Protein AF-A0A6M3JQ99-F1 (afdb_monomer_lite)

Radius of gyration: 19.41 Å; chains: 1; bounding box: 43×37×53 Å

pLDDT: mean 88.08, std 14.52, range [29.22, 98.25]

Structure (mmCIF, N/CA/C/O backbone):
data_AF-A0A6M3JQ99-F1
#
_entry.id   AF-A0A6M3JQ99-F1
#
loop_
_atom_site.group_PDB
_atom_site.id
_atom_site.type_symbol
_atom_site.label_atom_id
_atom_site.label_alt_id
_atom_site.label_comp_id
_atom_site.label_asym_id
_atom_site.label_entity_id
_atom_site.label_seq_id
_atom_site.pdbx_PDB_ins_code
_atom_site.Cartn_x
_atom_site.Cartn_y
_atom_site.Cartn_z
_atom_site.occupancy
_atom_site.B_iso_or_equiv
_atom_site.auth_seq_id
_atom_site.auth_comp_id
_atom_site.auth_asym_id
_atom_site.auth_atom_id
_atom_site.pdbx_PDB_model_num
ATOM 1 N N . PRO A 1 1 ? 4.094 -11.588 9.245 1.00 69.12 1 PRO A N 1
ATOM 2 C CA . PRO A 1 1 ? 4.009 -10.545 10.300 1.00 69.12 1 PRO A CA 1
ATOM 3 C C . PRO A 1 1 ? 3.465 -11.156 11.592 1.00 69.12 1 PRO A C 1
ATOM 5 O O . PRO A 1 1 ? 2.654 -12.070 11.498 1.00 69.12 1 PRO A O 1
ATOM 8 N N . LYS A 1 2 ? 3.912 -10.687 12.764 1.00 79.44 2 LYS A N 1
ATOM 9 C CA . LYS A 1 2 ? 3.468 -11.231 14.064 1.00 79.44 2 LYS A CA 1
ATOM 10 C C . LYS A 1 2 ? 2.000 -10.916 14.378 1.00 79.44 2 LYS A C 1
ATOM 12 O O . LYS A 1 2 ? 1.358 -11.657 15.107 1.00 79.44 2 LYS A O 1
ATOM 17 N N . GLU A 1 3 ? 1.468 -9.844 13.794 1.00 87.75 3 GLU A N 1
ATOM 18 C CA . GLU A 1 3 ? 0.089 -9.397 13.987 1.00 87.75 3 GLU A CA 1
ATOM 19 C C . GLU A 1 3 ? -0.595 -9.092 12.652 1.00 87.75 3 GLU A C 1
ATOM 21 O O . GLU A 1 3 ? 0.056 -8.732 11.665 1.00 87.75 3 GLU A O 1
ATOM 26 N N . SER A 1 4 ? -1.922 -9.238 12.620 1.00 93.31 4 SER A N 1
ATOM 27 C CA . SER A 1 4 ? -2.731 -8.936 11.439 1.00 93.31 4 SER A CA 1
ATOM 28 C C . SER A 1 4 ? -2.988 -7.434 11.297 1.00 93.31 4 SER A C 1
ATOM 30 O O . SER A 1 4 ? -2.930 -6.675 12.264 1.00 93.31 4 SER A O 1
ATOM 32 N N . PHE A 1 5 ? -3.345 -7.003 10.083 1.00 94.94 5 PHE A N 1
ATOM 33 C CA . PHE A 1 5 ? -3.761 -5.622 9.820 1.00 94.94 5 PHE A CA 1
ATOM 34 C C . PHE A 1 5 ? -4.868 -5.153 10.777 1.00 94.94 5 PHE A C 1
ATOM 36 O O . PHE A 1 5 ? -4.769 -4.070 11.343 1.00 94.94 5 PHE A O 1
ATOM 43 N N . PHE A 1 6 ? -5.882 -5.990 11.007 1.00 95.56 6 PHE A N 1
ATOM 44 C CA . PHE A 1 6 ? -7.005 -5.663 11.886 1.00 95.56 6 PHE A CA 1
ATOM 45 C C . PHE A 1 6 ? -6.605 -5.594 13.362 1.00 95.56 6 PHE A C 1
ATOM 47 O O . PHE A 1 6 ? -7.088 -4.725 14.078 1.00 95.56 6 PHE A O 1
ATOM 54 N N . ALA A 1 7 ? -5.700 -6.469 13.816 1.00 94.19 7 ALA A N 1
ATOM 55 C CA . ALA A 1 7 ? -5.202 -6.449 15.193 1.00 94.19 7 ALA A CA 1
ATOM 56 C C . ALA A 1 7 ? -4.367 -5.195 15.500 1.00 94.19 7 ALA A C 1
ATOM 58 O O . ALA A 1 7 ? -4.369 -4.708 16.629 1.00 94.19 7 ALA A O 1
ATOM 59 N N . LEU A 1 8 ? -3.692 -4.648 14.486 1.00 93.19 8 LEU A N 1
ATOM 60 C CA . LEU A 1 8 ? -2.862 -3.456 14.628 1.00 93.19 8 LEU A CA 1
ATOM 61 C C . LEU A 1 8 ? -3.665 -2.147 14.652 1.00 93.19 8 LEU A C 1
ATOM 63 O O . LEU A 1 8 ? -3.166 -1.168 15.195 1.00 93.19 8 LEU A O 1
ATOM 67 N N . ILE A 1 9 ? -4.899 -2.105 14.136 1.00 93.62 9 ILE A N 1
ATOM 68 C CA . ILE A 1 9 ? -5.708 -0.870 14.106 1.00 93.62 9 ILE A CA 1
ATOM 69 C C . ILE A 1 9 ? -5.960 -0.301 15.518 1.00 93.62 9 ILE A C 1
ATOM 71 O O . ILE A 1 9 ? -5.632 0.864 15.730 1.00 93.62 9 ILE A O 1
ATOM 75 N N . PRO A 1 10 ? -6.424 -1.072 16.523 1.00 91.62 10 PRO A N 1
ATOM 76 C CA . PRO A 1 10 ? -6.584 -0.558 17.892 1.00 91.62 10 PRO A CA 1
ATOM 77 C C . PRO A 1 10 ? -5.267 -0.168 18.585 1.00 91.62 10 PRO A C 1
ATOM 79 O O . PRO A 1 10 ? -5.278 0.504 19.616 1.00 91.62 10 PRO A O 1
ATOM 82 N N . LYS A 1 11 ? -4.122 -0.631 18.067 1.00 89.62 11 LYS A N 1
ATOM 83 C CA . LYS A 1 11 ? -2.790 -0.392 18.646 1.00 89.62 11 LYS A CA 1
ATOM 84 C C . LYS A 1 11 ? -2.060 0.784 18.013 1.00 89.62 11 LYS A C 1
ATOM 86 O O . LYS A 1 11 ? -1.337 1.470 18.712 1.00 89.62 11 LYS A O 1
ATOM 91 N N . LYS A 1 12 ? -2.223 0.991 16.706 1.00 87.44 12 LYS A N 1
ATOM 92 C CA . LYS A 1 12 ? -1.493 1.983 15.899 1.00 87.44 12 LYS A CA 1
ATOM 93 C C . LYS A 1 12 ? -2.397 3.085 15.340 1.00 87.44 12 LYS A C 1
ATOM 95 O O . LYS A 1 12 ? -1.896 4.040 14.751 1.00 87.44 12 LYS A O 1
ATOM 100 N N . GLY A 1 13 ? -3.712 2.951 15.490 1.00 90.19 13 GLY A N 1
ATOM 101 C CA . GLY A 1 13 ? -4.704 3.763 14.795 1.00 90.19 13 GLY A CA 1
ATOM 102 C C . GLY A 1 13 ? -4.973 3.264 13.375 1.00 90.19 13 GLY 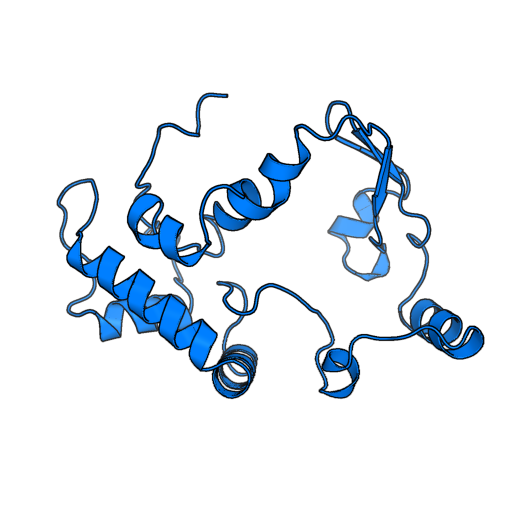A C 1
ATOM 103 O O . GLY A 1 13 ? -4.354 2.317 12.883 1.00 90.19 13 GLY A O 1
ATOM 104 N N . TYR A 1 14 ? -5.897 3.913 12.673 1.00 89.81 14 TYR A N 1
ATOM 105 C CA . TYR A 1 14 ? -6.208 3.580 11.283 1.00 89.81 14 TYR A CA 1
ATOM 106 C C . TYR A 1 14 ? -5.188 4.178 10.296 1.00 89.81 14 TYR A C 1
ATOM 108 O O . TYR A 1 14 ? -4.674 5.276 10.517 1.00 89.81 14 TYR A O 1
ATOM 116 N N . PRO A 1 15 ? -4.872 3.493 9.181 1.00 90.50 15 PRO A N 1
ATOM 117 C CA . PRO A 1 15 ? -3.971 4.041 8.171 1.00 90.50 15 PRO A CA 1
ATOM 118 C C . PRO A 1 15 ? -4.642 5.176 7.387 1.00 90.50 15 PRO A C 1
ATOM 120 O O . PRO A 1 15 ? -5.826 5.107 7.069 1.00 90.50 15 PRO A O 1
ATOM 123 N N . THR A 1 16 ? -3.875 6.185 6.985 1.00 88.75 16 THR A N 1
ATOM 124 C CA . THR A 1 16 ? -4.333 7.280 6.113 1.00 88.75 16 THR A CA 1
ATOM 125 C C . THR A 1 16 ? -3.429 7.412 4.889 1.00 88.75 16 THR A C 1
ATOM 127 O O . THR A 1 16 ? -2.431 6.699 4.747 1.00 88.75 16 THR A O 1
ATOM 130 N N . LYS A 1 17 ? -3.752 8.336 3.972 1.00 84.75 17 LYS A N 1
ATOM 131 C CA . LYS A 1 17 ? -2.879 8.642 2.823 1.00 84.75 17 LYS A CA 1
ATOM 132 C C . LYS A 1 17 ? -1.482 9.117 3.284 1.00 84.75 17 LYS A C 1
ATOM 134 O O . LYS A 1 17 ? -0.503 8.904 2.567 1.00 84.75 17 LYS A O 1
ATOM 139 N N . TRP A 1 18 ? -1.383 9.678 4.495 1.00 82.62 18 TRP A N 1
ATOM 140 C CA . TRP A 1 18 ? -0.146 10.192 5.095 1.00 82.62 18 TRP A CA 1
ATOM 141 C C . TRP A 1 18 ? 0.501 9.204 6.069 1.00 82.62 18 TRP A C 1
ATOM 143 O O . TRP A 1 18 ? 1.691 8.919 5.948 1.00 82.62 18 TRP A O 1
ATOM 153 N N . THR A 1 19 ? -0.288 8.623 6.971 1.00 83.62 19 THR A N 1
ATOM 154 C CA . THR A 1 19 ? 0.184 7.681 7.990 1.00 83.62 19 THR A CA 1
ATOM 155 C C . THR A 1 19 ? 0.006 6.255 7.488 1.00 83.62 19 THR A C 1
ATOM 157 O O . THR A 1 19 ? -1.088 5.694 7.521 1.00 83.62 19 THR A O 1
ATOM 160 N N . ARG A 1 20 ? 1.090 5.660 6.985 1.00 85.19 20 ARG A N 1
ATOM 161 C CA . ARG A 1 20 ? 1.069 4.366 6.282 1.00 85.19 20 ARG A CA 1
ATOM 162 C C . ARG A 1 20 ? 1.822 3.275 7.041 1.00 85.19 20 ARG A C 1
ATOM 164 O O . ARG A 1 20 ? 2.509 2.470 6.414 1.00 85.19 20 ARG A O 1
ATOM 171 N N . TRP A 1 21 ? 1.634 3.212 8.362 1.00 89.88 21 TRP A N 1
ATOM 172 C CA . TRP A 1 21 ? 2.272 2.212 9.232 1.00 89.88 21 TRP A CA 1
ATOM 173 C C . TRP A 1 21 ? 2.058 0.778 8.728 1.00 89.88 21 TRP A C 1
ATOM 175 O O . TRP A 1 21 ? 2.931 -0.071 8.877 1.00 89.88 21 TRP A O 1
ATOM 185 N N . CYS A 1 22 ? 0.932 0.496 8.061 1.00 92.44 22 CYS A N 1
ATOM 186 C CA . CYS A 1 22 ? 0.643 -0.824 7.506 1.00 92.44 22 CYS A CA 1
ATOM 187 C C . CYS A 1 22 ? 1.636 -1.229 6.405 1.00 92.44 22 CYS A C 1
ATOM 189 O O . CYS A 1 22 ? 1.979 -2.402 6.291 1.00 92.44 22 CYS A O 1
ATOM 191 N N . CYS A 1 23 ? 2.154 -0.281 5.618 1.00 91.12 23 CYS A N 1
ATOM 192 C CA . CYS A 1 23 ? 3.214 -0.556 4.652 1.00 91.12 23 CYS A CA 1
ATOM 193 C C . CYS A 1 23 ? 4.532 -0.882 5.355 1.00 91.12 23 CYS A C 1
ATOM 195 O O . CYS A 1 23 ? 5.252 -1.773 4.911 1.00 91.12 23 CYS A O 1
ATOM 197 N N . ASP A 1 24 ? 4.848 -0.185 6.440 1.00 89.69 24 ASP A N 1
ATOM 198 C CA . ASP A 1 24 ? 6.097 -0.396 7.165 1.00 89.69 24 ASP A CA 1
ATOM 199 C C . ASP A 1 24 ? 6.058 -1.735 7.912 1.00 89.69 24 ASP A C 1
ATOM 201 O O . ASP A 1 24 ? 6.843 -2.628 7.594 1.00 89.69 24 ASP A O 1
ATOM 205 N N . LYS A 1 25 ? 5.051 -1.938 8.767 1.00 90.88 25 LYS A N 1
ATOM 206 C CA . LYS A 1 25 ? 4.886 -3.125 9.620 1.00 90.88 25 LYS A CA 1
ATOM 207 C C . LYS A 1 25 ? 4.579 -4.408 8.852 1.00 90.88 25 LYS A C 1
ATOM 209 O O . LYS A 1 25 ? 5.070 -5.477 9.207 1.00 90.88 25 LYS A O 1
ATOM 214 N N . LEU A 1 26 ? 3.751 -4.337 7.805 1.00 92.19 26 LEU A N 1
ATOM 215 C CA . LEU A 1 26 ? 3.294 -5.544 7.101 1.00 92.19 26 LEU A CA 1
ATOM 216 C C . LEU A 1 26 ? 4.083 -5.843 5.827 1.00 92.19 26 LEU A C 1
ATOM 218 O O . LEU A 1 26 ? 4.016 -6.976 5.358 1.00 92.19 26 LEU A O 1
ATOM 222 N N . LYS A 1 27 ? 4.807 -4.866 5.257 1.00 89.12 27 LYS A N 1
ATOM 223 C CA . LYS A 1 27 ? 5.537 -5.060 3.989 1.00 89.12 27 LYS A CA 1
ATOM 224 C C . LYS A 1 27 ? 7.037 -4.837 4.114 1.00 89.12 27 LYS A C 1
ATOM 226 O O . LYS A 1 27 ? 7.792 -5.672 3.637 1.00 89.12 27 LYS A O 1
ATOM 231 N N . LYS A 1 28 ? 7.490 -3.730 4.710 1.00 88.88 28 LYS A N 1
ATOM 232 C CA . LYS A 1 28 ? 8.925 -3.394 4.721 1.00 88.88 28 LYS A CA 1
ATOM 233 C C . LYS A 1 28 ? 9.687 -4.136 5.808 1.00 88.88 28 LYS A C 1
ATOM 235 O O . LYS A 1 28 ? 10.671 -4.802 5.495 1.00 88.88 28 LYS A O 1
ATOM 240 N N . GLU A 1 29 ? 9.237 -4.034 7.054 1.00 89.31 29 GLU A N 1
ATOM 241 C CA . GLU A 1 29 ? 9.891 -4.645 8.213 1.00 89.31 29 GLU A CA 1
ATOM 242 C C . GLU A 1 29 ? 10.096 -6.155 8.063 1.00 89.31 29 GLU A C 1
ATOM 244 O O . GLU A 1 29 ? 11.234 -6.584 8.241 1.00 89.31 29 GLU A O 1
ATOM 249 N N . PRO A 1 30 ? 9.107 -6.955 7.606 1.00 88.50 30 PRO A N 1
ATOM 250 C CA . PRO A 1 30 ? 9.310 -8.392 7.413 1.00 88.50 30 PRO A CA 1
ATOM 251 C C . PRO A 1 30 ? 10.402 -8.740 6.392 1.00 88.50 30 PRO A C 1
ATOM 253 O O . PRO A 1 30 ? 10.857 -9.875 6.347 1.00 88.50 30 PRO A O 1
ATOM 256 N N . THR A 1 31 ? 10.819 -7.785 5.551 1.00 86.62 31 THR A N 1
ATOM 257 C CA . THR A 1 31 ? 11.876 -7.998 4.550 1.00 86.62 31 THR A CA 1
ATOM 258 C C . THR A 1 31 ? 13.263 -7.568 5.022 1.00 86.62 31 THR A C 1
ATOM 260 O O . THR A 1 31 ? 14.214 -7.705 4.251 1.00 86.62 31 THR A O 1
ATOM 263 N N . LYS A 1 32 ? 13.404 -7.006 6.234 1.00 85.69 32 LYS A N 1
ATOM 264 C CA . LYS A 1 32 ? 14.699 -6.530 6.757 1.00 85.69 32 LYS A CA 1
ATOM 265 C C . LYS A 1 32 ? 15.644 -7.687 7.098 1.00 85.69 32 LYS A C 1
ATOM 267 O O . LYS A 1 32 ? 16.842 -7.580 6.826 1.00 85.69 32 LYS A O 1
ATOM 272 N N . ASP A 1 33 ? 15.080 -8.781 7.601 1.00 85.44 33 ASP A N 1
ATOM 273 C CA . ASP A 1 33 ? 15.820 -9.958 8.077 1.00 85.44 33 ASP A CA 1
ATOM 274 C C . ASP A 1 33 ? 16.187 -10.934 6.947 1.00 85.44 33 ASP A C 1
ATOM 276 O O . ASP A 1 33 ? 16.931 -11.887 7.153 1.00 85.44 33 ASP A O 1
ATOM 280 N N . ILE A 1 34 ? 15.698 -10.691 5.726 1.00 87.94 34 ILE A N 1
ATOM 281 C CA . ILE A 1 34 ? 16.043 -11.504 4.558 1.00 87.94 34 ILE A CA 1
ATOM 282 C C . ILE A 1 34 ? 17.504 -11.200 4.163 1.00 87.94 34 ILE A C 1
ATOM 284 O O . ILE A 1 34 ? 17.824 -10.036 3.887 1.00 87.94 34 ILE A O 1
ATOM 288 N N . PRO A 1 35 ? 18.394 -12.212 4.078 1.00 89.94 35 PRO A N 1
ATOM 289 C CA . PRO A 1 35 ? 19.824 -12.003 3.823 1.00 89.94 35 PRO A CA 1
ATOM 290 C C . PRO A 1 35 ? 20.138 -11.612 2.370 1.00 89.94 35 PRO A C 1
ATOM 292 O O . PRO A 1 35 ? 21.262 -11.228 2.060 1.00 89.94 35 PRO A O 1
ATOM 295 N N . LEU A 1 36 ? 19.153 -11.675 1.468 1.00 90.69 36 LEU A N 1
ATOM 296 C CA . LEU A 1 36 ? 19.316 -11.317 0.062 1.00 90.69 36 LEU A CA 1
ATOM 297 C C . LEU A 1 36 ? 19.535 -9.807 -0.109 1.00 90.69 36 LEU A C 1
ATOM 299 O O . LEU A 1 36 ? 18.672 -8.979 0.206 1.00 90.69 36 LEU A O 1
ATOM 303 N N . VAL A 1 37 ? 20.698 -9.456 -0.657 1.00 92.50 37 VAL A N 1
ATOM 304 C CA . VAL A 1 37 ? 21.092 -8.067 -0.936 1.00 92.50 37 VAL A CA 1
ATOM 305 C C . VAL A 1 37 ? 20.706 -7.597 -2.339 1.00 92.50 37 VAL A C 1
ATOM 307 O O . VAL A 1 37 ? 20.641 -6.395 -2.570 1.00 92.50 37 VAL A O 1
ATOM 310 N N . HIS A 1 38 ? 20.365 -8.507 -3.254 1.00 94.88 38 HIS A N 1
ATOM 311 C CA . HIS A 1 38 ? 19.860 -8.174 -4.589 1.00 94.88 38 HIS A CA 1
ATOM 312 C C . HIS A 1 38 ? 18.333 -8.314 -4.634 1.00 94.88 38 HIS A C 1
ATOM 314 O O . HIS A 1 38 ? 17.781 -9.322 -4.194 1.00 94.88 38 HIS A O 1
ATOM 320 N N . ARG A 1 39 ? 17.638 -7.301 -5.165 1.00 93.31 39 ARG A N 1
ATOM 321 C CA . ARG A 1 39 ? 16.172 -7.257 -5.271 1.00 93.31 39 ARG A CA 1
ATOM 322 C C . ARG A 1 39 ? 15.738 -6.989 -6.707 1.00 93.31 39 ARG A C 1
ATOM 324 O O . ARG A 1 39 ? 16.063 -5.948 -7.271 1.00 93.31 39 ARG A O 1
ATOM 331 N N . MET A 1 40 ? 14.942 -7.896 -7.261 1.00 95.69 40 MET A N 1
ATOM 332 C CA . MET A 1 40 ? 14.286 -7.720 -8.557 1.00 95.69 40 MET A CA 1
ATOM 333 C C . MET A 1 40 ? 12.916 -7.072 -8.343 1.00 95.69 40 MET A C 1
ATOM 335 O O . MET A 1 40 ? 12.138 -7.534 -7.511 1.00 95.69 40 MET A O 1
ATOM 339 N N . MET A 1 41 ? 12.613 -5.993 -9.065 1.00 95.06 41 MET A N 1
ATOM 340 C CA . MET A 1 41 ? 11.326 -5.300 -8.975 1.00 95.06 41 MET A CA 1
ATOM 341 C C . MET A 1 41 ? 10.718 -5.057 -10.356 1.00 95.06 41 MET A C 1
ATOM 343 O O . MET A 1 41 ? 11.381 -4.539 -11.249 1.00 95.06 41 MET A O 1
ATOM 347 N N . GLY A 1 42 ? 9.421 -5.333 -10.501 1.00 95.50 42 GLY A N 1
ATOM 348 C CA . GLY A 1 42 ? 8.643 -5.055 -11.716 1.00 95.50 42 GLY A CA 1
ATOM 349 C C . GLY A 1 42 ? 8.223 -3.588 -11.871 1.00 95.50 42 GLY A C 1
ATOM 350 O O . GLY A 1 42 ? 7.080 -3.314 -12.211 1.00 95.50 42 GLY A O 1
ATOM 351 N N . ILE A 1 43 ? 9.102 -2.635 -11.546 1.00 95.94 43 ILE A N 1
ATOM 352 C CA . ILE A 1 43 ? 8.821 -1.200 -11.719 1.00 95.94 43 ILE A CA 1
ATOM 353 C C . ILE A 1 43 ? 9.110 -0.815 -13.169 1.00 95.94 43 ILE A C 1
ATOM 355 O O . ILE A 1 43 ? 10.227 -1.047 -13.633 1.00 95.94 43 ILE A O 1
ATOM 359 N N . ARG A 1 44 ? 8.153 -0.151 -13.827 1.00 97.00 44 ARG A N 1
ATOM 360 C CA . ARG A 1 44 ? 8.317 0.395 -15.187 1.00 97.00 44 ARG A CA 1
ATOM 361 C C . ARG A 1 44 ? 8.353 1.923 -15.164 1.00 97.00 44 ARG A C 1
ATOM 363 O O . ARG A 1 44 ? 7.720 2.554 -14.310 1.00 97.00 44 ARG A O 1
ATOM 370 N N . ALA A 1 45 ? 9.099 2.522 -16.088 1.00 97.50 45 ALA A N 1
ATOM 371 C CA . ALA A 1 45 ? 9.211 3.971 -16.233 1.00 97.50 45 ALA A CA 1
ATOM 372 C C . ALA A 1 45 ? 7.855 4.608 -16.587 1.00 97.50 45 ALA A C 1
ATOM 374 O O . ALA A 1 45 ? 7.477 5.614 -15.986 1.00 97.50 45 ALA A O 1
ATOM 375 N N . GLU A 1 46 ? 7.088 3.962 -17.471 1.00 97.19 46 GLU A N 1
ATOM 376 C CA . GLU A 1 46 ? 5.759 4.403 -17.926 1.00 97.19 46 GLU A CA 1
ATOM 377 C C . GLU A 1 46 ? 4.742 4.552 -16.782 1.00 97.19 46 GLU A C 1
ATOM 379 O O . GLU A 1 46 ? 3.847 5.389 -16.845 1.00 97.19 46 GLU A O 1
ATOM 384 N N . GLU A 1 47 ? 4.891 3.810 -15.677 1.00 95.19 47 GLU A N 1
ATOM 385 C CA . GLU A 1 47 ? 3.898 3.849 -14.602 1.00 95.19 47 GLU A CA 1
ATOM 386 C C . GLU A 1 47 ? 3.769 5.232 -13.921 1.00 95.19 47 GLU A C 1
ATOM 388 O O . GLU A 1 47 ? 2.788 5.461 -13.207 1.00 95.19 47 GLU A O 1
ATOM 393 N N . SER A 1 48 ? 4.805 6.089 -13.993 1.00 96.06 48 SER A N 1
ATOM 394 C CA . SER A 1 48 ? 4.792 7.499 -13.545 1.00 96.06 48 SER A CA 1
ATOM 395 C C . SER A 1 48 ? 6.155 8.182 -13.727 1.00 96.06 48 SER A C 1
ATOM 397 O O . SER A 1 48 ? 7.192 7.548 -13.524 1.00 96.06 48 SER A O 1
ATOM 399 N N . ALA A 1 49 ? 6.164 9.514 -13.869 1.00 97.19 49 ALA A N 1
ATOM 400 C CA . ALA A 1 49 ? 7.388 10.330 -13.884 1.00 97.19 49 ALA A CA 1
ATOM 401 C C . ALA A 1 49 ? 8.332 10.055 -12.692 1.00 97.19 49 ALA A C 1
ATOM 403 O O . ALA A 1 49 ? 9.542 9.917 -12.858 1.00 97.19 49 ALA A O 1
ATOM 404 N N . ARG A 1 50 ? 7.790 9.879 -11.477 1.00 95.88 50 ARG A N 1
ATOM 405 C CA . ARG A 1 50 ? 8.602 9.566 -10.285 1.00 95.88 50 ARG A CA 1
ATOM 406 C C . ARG A 1 50 ? 9.287 8.199 -10.369 1.00 95.88 50 ARG A C 1
ATOM 408 O O . ARG A 1 50 ? 10.332 8.010 -9.754 1.00 95.88 50 ARG A O 1
ATOM 415 N N . ARG A 1 51 ? 8.690 7.222 -11.055 1.00 95.06 51 ARG A N 1
ATOM 416 C CA . ARG A 1 51 ? 9.309 5.903 -11.258 1.00 95.06 51 ARG A CA 1
ATOM 417 C C . ARG A 1 51 ? 10.359 5.953 -12.358 1.00 95.06 51 ARG A C 1
ATOM 419 O O . ARG A 1 51 ? 11.434 5.402 -12.139 1.00 95.06 51 ARG A O 1
ATOM 426 N N . ALA A 1 52 ? 10.090 6.677 -13.444 1.00 96.19 52 ALA A N 1
ATOM 427 C CA . ALA A 1 52 ? 11.067 6.951 -14.496 1.00 96.19 52 ALA A CA 1
ATOM 428 C C . ALA A 1 52 ? 12.348 7.605 -13.940 1.00 96.19 52 ALA A C 1
ATOM 430 O O . ALA A 1 52 ? 13.455 7.169 -14.239 1.00 96.19 52 ALA A O 1
ATOM 431 N N . ALA A 1 53 ? 12.213 8.567 -13.022 1.00 96.06 53 ALA A N 1
ATOM 432 C CA . ALA A 1 53 ? 13.356 9.253 -12.413 1.00 96.06 53 ALA A CA 1
ATOM 433 C C . ALA A 1 53 ? 14.275 8.358 -11.551 1.00 96.06 53 ALA A C 1
ATOM 435 O O . ALA A 1 53 ? 15.394 8.754 -11.246 1.00 96.06 53 ALA A O 1
ATOM 436 N N . ARG A 1 54 ? 13.841 7.156 -11.137 1.00 92.62 54 ARG A N 1
ATOM 437 C CA . ARG A 1 54 ? 14.658 6.253 -10.298 1.00 92.62 54 ARG A CA 1
ATOM 438 C C . ARG A 1 54 ? 15.646 5.385 -11.083 1.00 92.62 54 ARG A C 1
ATOM 440 O O . ARG A 1 54 ? 16.361 4.610 -10.457 1.00 92.62 54 ARG A O 1
ATOM 447 N N . GLY A 1 55 ? 15.617 5.422 -12.416 1.00 94.81 55 GLY A N 1
ATOM 448 C CA . GLY A 1 55 ? 16.473 4.599 -13.277 1.00 94.81 55 GLY A CA 1
ATOM 449 C C . GLY A 1 55 ? 16.212 3.087 -13.199 1.00 94.81 55 GLY A C 1
ATOM 450 O O . GLY A 1 55 ? 15.446 2.598 -12.364 1.00 94.81 55 GLY A O 1
ATOM 451 N N . ARG A 1 56 ? 16.867 2.324 -14.083 1.00 97.06 56 ARG A N 1
ATOM 452 C CA . ARG A 1 56 ? 16.743 0.854 -14.184 1.00 97.06 56 ARG A CA 1
ATOM 453 C C . ARG A 1 56 ? 17.380 0.107 -13.006 1.00 97.06 56 ARG A C 1
ATOM 455 O O . ARG A 1 56 ? 16.903 -0.959 -12.618 1.00 97.06 56 ARG A O 1
ATOM 462 N N . MET A 1 57 ? 18.436 0.673 -12.435 1.00 97.06 57 MET A N 1
ATOM 463 C CA . MET A 1 57 ? 19.125 0.170 -11.248 1.00 97.06 57 MET A CA 1
ATOM 464 C C . MET A 1 57 ? 19.058 1.224 -10.148 1.00 97.06 57 MET A C 1
ATOM 466 O O . MET A 1 57 ? 19.086 2.415 -10.438 1.00 97.06 57 MET A O 1
ATOM 470 N N . ASP A 1 58 ? 18.928 0.784 -8.902 1.00 94.38 58 ASP A N 1
ATOM 471 C CA . ASP A 1 58 ? 18.788 1.658 -7.734 1.00 94.38 58 ASP A CA 1
ATOM 472 C C . ASP A 1 58 ? 19.494 1.018 -6.524 1.00 94.38 58 ASP A C 1
ATOM 474 O O . ASP A 1 58 ? 19.774 -0.186 -6.519 1.00 94.38 58 ASP A O 1
ATOM 478 N N . LYS A 1 59 ? 19.786 1.806 -5.489 1.00 93.12 59 LYS A N 1
ATOM 479 C CA . LYS A 1 59 ? 20.389 1.330 -4.239 1.00 93.12 59 LYS A CA 1
ATOM 480 C C . LYS A 1 59 ? 19.628 1.897 -3.049 1.00 93.12 59 LYS A C 1
ATOM 482 O O . LYS A 1 59 ? 19.485 3.106 -2.903 1.00 93.12 59 LYS A O 1
ATOM 487 N N . LEU A 1 60 ? 19.189 1.015 -2.155 1.00 88.12 60 LEU A N 1
ATOM 488 C CA . LEU A 1 60 ? 18.539 1.391 -0.901 1.00 88.12 60 LEU A CA 1
ATOM 489 C C . LEU A 1 60 ? 19.293 0.758 0.268 1.00 88.12 60 LEU A C 1
ATOM 491 O O . LEU A 1 60 ? 19.158 -0.437 0.522 1.00 88.12 60 LEU A O 1
ATOM 495 N N . GLY A 1 61 ? 20.095 1.551 0.981 1.00 89.06 61 GLY A N 1
ATOM 496 C CA . GLY A 1 61 ? 20.951 1.040 2.054 1.00 89.06 61 GLY A CA 1
ATOM 497 C C . GLY A 1 61 ? 21.877 -0.071 1.545 1.00 89.06 61 GLY A C 1
ATOM 498 O O . GLY A 1 61 ? 22.671 0.151 0.629 1.00 89.06 61 GLY A O 1
ATOM 499 N N . LYS A 1 62 ? 21.745 -1.277 2.116 1.00 89.50 62 LYS A N 1
ATOM 500 C CA . LYS A 1 62 ? 22.503 -2.473 1.704 1.00 89.50 62 LYS A CA 1
ATOM 501 C C . LYS A 1 62 ? 21.959 -3.177 0.455 1.00 89.50 62 LYS A C 1
ATOM 503 O O . LYS A 1 62 ? 22.619 -4.075 -0.054 1.00 89.50 62 LYS A O 1
ATOM 508 N N . TRP A 1 63 ? 20.763 -2.824 -0.021 1.00 93.50 63 TRP A N 1
ATOM 509 C CA . TRP A 1 63 ? 20.108 -3.539 -1.117 1.00 93.50 63 TRP A CA 1
ATOM 510 C C . TRP A 1 63 ? 20.406 -2.906 -2.476 1.00 93.50 63 TRP A C 1
ATOM 512 O O . TRP A 1 63 ? 20.140 -1.720 -2.683 1.00 93.50 63 TRP A O 1
ATOM 522 N N . ALA A 1 64 ? 20.880 -3.722 -3.414 1.00 95.94 64 ALA A N 1
ATOM 523 C CA . ALA A 1 64 ? 20.917 -3.412 -4.836 1.00 95.94 64 ALA A CA 1
ATOM 524 C C . ALA A 1 64 ? 19.578 -3.796 -5.478 1.00 95.94 64 ALA A C 1
ATOM 526 O O . ALA A 1 64 ? 19.065 -4.897 -5.273 1.00 95.94 64 ALA A O 1
ATOM 527 N N . ILE A 1 65 ? 18.995 -2.880 -6.241 1.00 96.31 65 ILE A N 1
ATOM 528 C CA . ILE A 1 65 ? 17.681 -3.024 -6.861 1.00 96.31 65 ILE A CA 1
ATOM 529 C C . ILE A 1 65 ? 17.843 -3.046 -8.377 1.00 96.31 65 ILE A C 1
ATOM 531 O O . ILE A 1 65 ? 18.448 -2.144 -8.954 1.00 96.31 65 ILE A O 1
ATOM 535 N N . TYR A 1 66 ? 17.195 -4.010 -9.023 1.00 97.81 66 TYR A N 1
ATOM 536 C CA . TYR A 1 66 ? 17.186 -4.179 -10.472 1.00 97.81 66 TYR A CA 1
ATOM 537 C C . TYR A 1 66 ? 15.749 -4.213 -10.982 1.00 97.81 66 TYR A C 1
ATOM 539 O O . TYR A 1 66 ? 14.874 -4.839 -10.379 1.00 97.81 66 TYR A O 1
ATOM 547 N N . LYS A 1 67 ? 15.504 -3.537 -12.105 1.00 97.56 67 LYS A N 1
ATOM 548 C CA . LYS A 1 67 ? 14.184 -3.432 -12.738 1.00 97.56 67 LYS A CA 1
ATOM 549 C C . LYS A 1 67 ? 14.289 -3.950 -14.179 1.00 97.56 67 LYS A C 1
ATOM 551 O O . LYS A 1 67 ? 14.570 -3.169 -15.087 1.00 97.56 67 LYS A O 1
ATOM 556 N N . PRO A 1 68 ? 14.157 -5.267 -14.419 1.00 97.62 68 PRO A N 1
ATOM 557 C CA . PRO A 1 68 ? 14.427 -5.859 -15.735 1.00 97.62 68 PRO A CA 1
ATOM 558 C C . PRO A 1 68 ? 13.550 -5.279 -16.845 1.00 97.62 68 PRO A C 1
ATOM 560 O O . PRO A 1 68 ? 14.067 -4.946 -17.908 1.00 97.62 68 PRO A O 1
ATOM 563 N N . ILE A 1 69 ? 12.272 -5.067 -16.530 1.00 97.50 69 ILE A N 1
ATOM 564 C CA . ILE A 1 69 ? 11.227 -4.541 -17.417 1.00 97.50 69 ILE A CA 1
ATOM 565 C C . ILE A 1 69 ? 11.088 -3.012 -17.341 1.00 97.50 69 ILE A C 1
ATOM 567 O O . ILE A 1 69 ? 10.027 -2.462 -17.606 1.00 97.50 69 ILE A O 1
ATOM 571 N N . PHE A 1 70 ? 12.134 -2.296 -16.915 1.00 98.12 70 PHE A N 1
ATOM 572 C CA . PHE A 1 70 ? 12.028 -0.861 -16.624 1.00 98.12 70 PHE A CA 1
ATOM 573 C C . PHE A 1 70 ? 11.561 -0.024 -17.817 1.00 98.12 70 PHE A C 1
ATOM 575 O O . PHE A 1 70 ? 10.746 0.879 -17.641 1.00 98.12 70 PHE A O 1
ATOM 582 N N . ASN A 1 71 ? 12.062 -0.341 -19.008 1.00 97.69 71 ASN A N 1
ATOM 583 C CA . ASN A 1 71 ? 11.726 0.375 -20.237 1.00 97.69 71 ASN A CA 1
ATOM 584 C C . ASN A 1 71 ? 10.508 -0.210 -20.954 1.00 97.69 71 ASN A C 1
ATOM 586 O O . ASN A 1 71 ? 10.131 0.329 -21.984 1.00 97.69 71 ASN A O 1
ATOM 590 N N . TRP A 1 72 ? 9.922 -1.290 -20.429 1.00 97.81 72 TRP A N 1
ATOM 591 C CA . TRP A 1 72 ? 8.780 -1.912 -21.077 1.00 97.81 72 TRP A CA 1
ATOM 592 C C . TRP A 1 72 ? 7.551 -1.026 -20.925 1.00 97.81 72 TRP A C 1
ATOM 594 O O . TRP A 1 72 ? 7.297 -0.499 -19.831 1.00 97.81 72 TRP A O 1
ATOM 604 N N . ILE A 1 73 ? 6.768 -0.910 -21.987 1.00 96.94 73 ILE A N 1
ATOM 605 C CA . ILE A 1 73 ? 5.451 -0.266 -21.989 1.00 96.94 73 ILE A CA 1
ATOM 606 C C . ILE A 1 73 ? 4.337 -1.294 -21.774 1.00 96.94 73 ILE A C 1
ATOM 608 O O . ILE A 1 73 ? 4.574 -2.499 -21.781 1.00 96.94 73 ILE A O 1
ATOM 612 N N . GLU A 1 74 ? 3.129 -0.832 -21.447 1.00 95.62 74 GLU A N 1
ATOM 613 C CA . GLU A 1 74 ? 2.056 -1.713 -20.968 1.00 95.62 74 GLU A CA 1
ATOM 614 C C . GLU A 1 74 ? 1.700 -2.811 -21.971 1.00 95.62 74 GLU A C 1
ATOM 616 O O . GLU A 1 74 ? 1.544 -3.962 -21.572 1.00 95.62 74 GLU A O 1
ATOM 621 N N . TRP A 1 75 ? 1.629 -2.487 -23.262 1.00 96.50 75 TRP A N 1
ATOM 622 C CA . TRP A 1 75 ? 1.291 -3.483 -24.274 1.00 96.50 75 TRP A CA 1
ATOM 623 C C . TRP A 1 75 ? 2.383 -4.549 -24.438 1.00 96.50 75 TRP A C 1
ATOM 625 O O . TRP A 1 75 ? 2.035 -5.701 -24.643 1.00 96.50 75 TRP A O 1
ATOM 635 N N . GLU A 1 76 ? 3.672 -4.216 -24.275 1.00 97.75 76 GLU A N 1
ATOM 636 C CA . GLU A 1 76 ? 4.769 -5.202 -24.353 1.00 97.75 76 GLU A CA 1
ATOM 637 C C . GLU A 1 76 ? 4.665 -6.235 -23.228 1.00 97.75 76 GLU A C 1
ATOM 639 O O . GLU A 1 76 ? 5.021 -7.398 -23.396 1.00 97.75 76 GLU A O 1
ATOM 644 N N . ILE A 1 77 ? 4.161 -5.818 -22.062 1.00 96.00 77 ILE A N 1
ATOM 645 C CA . ILE A 1 77 ? 3.911 -6.731 -20.944 1.00 96.00 77 ILE A CA 1
ATOM 646 C C . ILE A 1 77 ? 2.811 -7.724 -21.311 1.00 96.00 77 ILE A C 1
ATOM 648 O O . ILE A 1 77 ? 2.987 -8.919 -21.083 1.00 96.00 77 ILE A O 1
ATOM 652 N N . TRP A 1 78 ? 1.699 -7.242 -21.869 1.00 95.75 78 TRP A N 1
ATOM 653 C CA . TRP A 1 78 ? 0.582 -8.100 -22.264 1.00 95.75 78 TRP A CA 1
ATOM 654 C C . TRP A 1 78 ? 0.941 -9.009 -23.442 1.00 95.75 78 TRP A C 1
ATOM 656 O O . TRP A 1 78 ? 0.709 -10.207 -23.356 1.00 95.75 78 TRP A O 1
ATOM 666 N N . ASP A 1 79 ? 1.625 -8.489 -24.462 1.00 97.88 79 ASP A N 1
ATOM 667 C CA . ASP A 1 79 ? 2.132 -9.281 -25.590 1.00 97.88 79 ASP A CA 1
ATOM 668 C C . ASP A 1 79 ? 3.070 -10.406 -25.122 1.00 97.88 79 ASP A C 1
ATOM 670 O O . ASP A 1 79 ? 2.964 -11.556 -25.551 1.00 97.88 79 ASP A O 1
ATOM 674 N N . HIS A 1 80 ? 3.955 -10.119 -24.163 1.00 97.56 80 HIS A N 1
ATOM 675 C CA . HIS A 1 80 ? 4.828 -11.138 -23.588 1.00 97.56 80 HIS A CA 1
ATOM 676 C C . HIS A 1 80 ? 4.064 -12.196 -22.783 1.00 97.56 80 HIS A C 1
ATOM 678 O O . HIS A 1 80 ? 4.373 -13.382 -22.888 1.00 97.56 80 HIS A O 1
ATOM 684 N N . ILE A 1 81 ? 3.075 -11.781 -21.987 1.00 97.06 81 ILE A N 1
ATOM 685 C CA . ILE A 1 81 ? 2.204 -12.693 -21.234 1.00 97.06 81 ILE A CA 1
ATOM 686 C C . ILE A 1 81 ? 1.460 -13.627 -22.192 1.00 97.06 81 ILE A C 1
ATOM 688 O O . ILE A 1 81 ? 1.500 -14.842 -21.995 1.00 97.06 81 ILE A O 1
ATOM 692 N N . ASP A 1 82 ? 0.851 -13.075 -23.240 1.00 97.00 82 ASP A N 1
ATOM 693 C CA . ASP A 1 82 ? 0.019 -13.815 -24.188 1.00 97.00 82 ASP A CA 1
ATOM 694 C C . ASP A 1 82 ? 0.862 -14.759 -25.057 1.00 97.00 82 ASP A C 1
ATOM 696 O O . ASP A 1 82 ? 0.560 -15.948 -25.163 1.00 97.00 82 ASP A O 1
ATOM 700 N N . SER A 1 83 ? 1.981 -14.273 -25.609 1.00 98.25 83 SER A N 1
ATOM 701 C CA . SER A 1 83 ? 2.891 -15.073 -26.450 1.00 98.25 83 SER A CA 1
ATOM 702 C C . SER A 1 83 ? 3.530 -16.256 -25.717 1.00 98.25 83 SER A C 1
ATOM 704 O O . SER A 1 83 ? 3.914 -17.238 -26.352 1.00 98.25 83 SER A O 1
ATOM 706 N N . HIS A 1 84 ? 3.634 -16.179 -24.389 1.00 98.12 84 HIS A N 1
ATOM 707 C CA . HIS A 1 84 ? 4.193 -17.236 -23.545 1.00 98.12 84 HIS A CA 1
ATOM 708 C C . HIS A 1 84 ? 3.125 -17.988 -22.743 1.00 98.12 84 HIS A C 1
ATOM 710 O O . HIS A 1 84 ? 3.471 -18.855 -21.938 1.00 98.12 84 HIS A O 1
ATOM 716 N N . ASN A 1 85 ? 1.843 -17.678 -22.961 1.00 97.44 85 ASN A N 1
ATOM 717 C CA . ASN A 1 85 ? 0.710 -18.277 -22.262 1.00 97.44 85 ASN A CA 1
ATOM 718 C C . ASN A 1 85 ? 0.883 -18.249 -20.726 1.00 97.44 85 ASN A C 1
ATOM 720 O O . ASN A 1 85 ? 0.683 -19.253 -20.034 1.00 97.44 85 ASN A O 1
ATOM 724 N N . LEU A 1 86 ? 1.337 -17.108 -20.192 1.00 97.19 86 LEU A N 1
ATOM 725 C CA . LEU A 1 86 ? 1.591 -16.945 -18.763 1.00 97.19 86 LEU A CA 1
ATOM 726 C C . LEU A 1 86 ? 0.274 -16.755 -17.999 1.00 97.19 86 LEU A C 1
ATOM 728 O O . LEU A 1 86 ? -0.578 -15.975 -18.424 1.00 97.19 86 LEU A O 1
ATOM 732 N N . PRO A 1 87 ? 0.103 -17.400 -16.831 1.00 96.69 87 PRO A N 1
ATOM 733 C CA . PRO A 1 87 ? -1.101 -17.219 -16.037 1.00 96.69 87 PRO A CA 1
ATOM 734 C C . PRO A 1 87 ? -1.177 -15.792 -15.490 1.00 96.69 87 PRO A C 1
ATOM 736 O O . PRO A 1 87 ? -0.225 -15.272 -14.899 1.00 96.69 87 PRO A O 1
ATOM 739 N N . THR A 1 88 ? -2.350 -15.185 -15.625 1.00 95.56 88 THR A N 1
ATOM 740 C CA . THR A 1 88 ? -2.660 -13.861 -15.087 1.00 95.56 88 THR A CA 1
ATOM 741 C C . THR A 1 88 ? -3.575 -13.979 -13.872 1.00 95.56 88 THR A C 1
ATOM 743 O O . THR A 1 88 ? -4.211 -15.001 -13.609 1.00 95.56 88 THR A O 1
ATOM 746 N N . CYS A 1 89 ? -3.616 -12.927 -13.055 1.00 95.31 89 CYS A N 1
ATOM 747 C CA . CYS A 1 89 ? -4.586 -12.860 -11.969 1.00 95.31 89 CYS 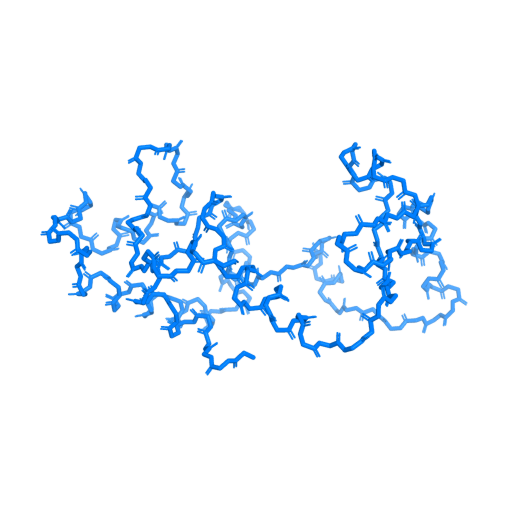A CA 1
ATOM 748 C C . CYS A 1 89 ? -5.974 -12.568 -12.551 1.00 95.31 89 CYS A C 1
ATOM 750 O O . CYS A 1 89 ? -6.140 -11.543 -13.205 1.00 95.31 89 CYS A O 1
ATOM 752 N N . SER A 1 90 ? -6.978 -13.382 -12.216 1.00 95.81 90 SER A N 1
ATOM 753 C CA . SER A 1 90 ? -8.359 -13.215 -12.704 1.00 95.81 90 SER A CA 1
ATOM 754 C C . SER A 1 90 ? -8.973 -11.842 -12.404 1.00 95.81 90 SER A C 1
ATOM 756 O O . SER A 1 90 ? -9.933 -11.423 -13.039 1.00 95.81 90 SER A O 1
ATOM 758 N N . LEU A 1 91 ? -8.428 -11.105 -11.430 1.00 95.31 91 LEU A N 1
ATOM 759 C CA . LEU A 1 91 ? -8.872 -9.742 -11.143 1.00 95.31 91 LEU A CA 1
ATOM 760 C C . LEU A 1 91 ? -8.623 -8.788 -12.323 1.00 95.31 91 LEU A C 1
ATOM 762 O O . LEU A 1 91 ? -9.352 -7.809 -12.461 1.00 95.31 91 LEU A O 1
ATOM 766 N N . TYR A 1 92 ? -7.635 -9.049 -13.181 1.00 93.94 92 TYR A N 1
ATOM 767 C CA . TYR A 1 92 ? -7.445 -8.251 -14.393 1.00 93.94 92 TYR A CA 1
ATOM 768 C C . TYR A 1 92 ? -8.638 -8.405 -15.348 1.00 93.94 92 TYR A C 1
ATOM 770 O O . TYR A 1 92 ? -9.156 -7.394 -15.823 1.00 93.94 92 TYR A O 1
ATOM 778 N N . ASP A 1 93 ? -9.162 -9.624 -15.497 1.00 93.25 93 ASP A N 1
ATOM 779 C CA . ASP A 1 93 ? -10.356 -9.921 -16.306 1.00 93.25 93 ASP A CA 1
ATOM 780 C C . ASP A 1 93 ? -11.630 -9.308 -15.700 1.00 93.25 93 ASP A C 1
ATOM 782 O O . ASP A 1 93 ? -12.549 -8.899 -16.406 1.00 93.25 93 ASP A O 1
ATOM 786 N N . GLU A 1 94 ? -11.668 -9.156 -14.372 1.00 92.19 94 GLU A N 1
ATOM 787 C CA . GLU A 1 94 ? -12.734 -8.449 -13.645 1.00 92.19 94 GLU A CA 1
ATOM 788 C C . GLU A 1 94 ? -12.639 -6.905 -13.769 1.00 92.19 94 GLU A C 1
ATOM 790 O O . GLU A 1 94 ? -13.421 -6.164 -13.157 1.00 92.19 94 GLU A O 1
ATOM 795 N N . GLY A 1 95 ? -11.681 -6.386 -14.547 1.00 90.50 95 GLY A N 1
ATOM 796 C CA . GLY A 1 95 ? -11.505 -4.959 -14.823 1.00 90.50 95 GLY A CA 1
ATOM 797 C C . GLY A 1 95 ? -10.656 -4.205 -13.794 1.00 90.50 95 GLY A C 1
ATOM 798 O O . GLY A 1 95 ? -10.730 -2.971 -13.713 1.00 90.50 95 GLY A O 1
ATOM 799 N N . PHE A 1 96 ? -9.856 -4.905 -12.982 1.00 91.75 96 PHE A N 1
ATOM 800 C CA . PHE A 1 96 ? -8.893 -4.268 -12.084 1.00 91.75 96 PHE A CA 1
ATOM 801 C C . PHE A 1 96 ? -7.566 -4.015 -12.804 1.00 91.75 96 PHE A C 1
ATOM 803 O O . PHE A 1 96 ? -6.759 -4.916 -12.967 1.00 91.75 96 PHE A O 1
ATOM 810 N N . SER A 1 97 ? -7.269 -2.758 -13.137 1.00 88.81 97 SER A N 1
ATOM 811 C CA . SER A 1 97 ? -6.000 -2.391 -13.793 1.00 88.81 97 SER A CA 1
ATOM 812 C C . SER A 1 97 ? -4.802 -2.244 -12.843 1.00 88.81 97 SER A C 1
ATOM 814 O O . SER A 1 97 ? -3.650 -2.221 -13.270 1.00 88.81 97 SER A O 1
ATOM 816 N N . ARG A 1 98 ? -5.034 -2.134 -11.528 1.00 89.06 98 ARG A N 1
ATOM 817 C CA . ARG A 1 98 ? -3.968 -2.102 -10.513 1.00 89.06 98 ARG A CA 1
ATOM 818 C C . ARG A 1 98 ? -4.413 -2.811 -9.245 1.00 89.06 98 ARG A C 1
ATOM 820 O O . ARG A 1 98 ? -5.370 -2.390 -8.598 1.00 89.06 98 ARG A O 1
ATOM 827 N N . LEU A 1 99 ? -3.643 -3.819 -8.849 1.00 92.81 99 LEU A N 1
ATOM 828 C CA . LEU A 1 99 ? -3.884 -4.592 -7.637 1.00 92.81 99 LEU A CA 1
ATOM 829 C C . LEU A 1 99 ? -3.161 -3.976 -6.434 1.00 92.81 99 LEU A C 1
ATOM 831 O O . LEU A 1 99 ? -2.040 -3.472 -6.526 1.00 92.81 99 LEU A O 1
ATOM 835 N N . GLY A 1 100 ? -3.831 -3.994 -5.287 1.00 92.12 100 GLY A N 1
ATOM 836 C CA . GLY A 1 100 ? -3.345 -3.411 -4.044 1.00 92.12 100 GLY A CA 1
ATOM 837 C C . GLY A 1 100 ? -4.028 -4.037 -2.834 1.00 92.12 100 GLY A C 1
ATOM 838 O O . GLY A 1 100 ? -4.625 -5.105 -2.924 1.00 92.12 100 GLY A O 1
ATOM 839 N N . CYS A 1 101 ? -3.938 -3.376 -1.681 1.00 93.75 101 CYS A N 1
ATOM 840 C CA . CYS A 1 101 ? -4.668 -3.827 -0.498 1.00 93.75 101 CYS A CA 1
ATOM 841 C C . CYS A 1 101 ? -6.181 -3.676 -0.729 1.00 93.75 101 CYS A C 1
ATOM 843 O O . CYS A 1 101 ? -6.609 -2.651 -1.260 1.00 93.75 101 CYS A O 1
ATOM 845 N N . VAL A 1 102 ? -6.974 -4.652 -0.274 1.00 94.88 102 VAL A N 1
ATOM 846 C CA . VAL A 1 102 ? -8.447 -4.603 -0.349 1.00 94.88 102 VAL A CA 1
ATOM 847 C C . VAL A 1 102 ? -8.983 -3.369 0.374 1.00 94.88 102 VAL A C 1
ATOM 849 O O . VAL A 1 102 ? -9.715 -2.583 -0.219 1.00 94.88 102 VAL A O 1
ATOM 852 N N . VAL A 1 103 ? -8.547 -3.171 1.622 1.00 94.94 103 VAL A N 1
ATOM 853 C CA . VAL A 1 103 ? -8.824 -1.972 2.417 1.00 94.94 103 VAL A CA 1
ATOM 854 C C . VAL A 1 103 ? -7.599 -1.067 2.370 1.00 94.94 103 VAL A C 1
ATOM 856 O O . VAL A 1 103 ? -6.503 -1.455 2.784 1.00 94.94 103 VAL A O 1
ATOM 859 N N . CYS A 1 104 ? -7.765 0.136 1.827 1.00 93.38 104 CYS A N 1
ATOM 860 C CA . CYS A 1 104 ? -6.676 1.079 1.623 1.00 93.38 104 CYS A CA 1
ATOM 861 C C . CYS A 1 104 ? -7.221 2.510 1.610 1.00 93.38 104 CYS A C 1
ATOM 863 O O . CYS A 1 104 ? -8.196 2.756 0.904 1.00 93.38 104 CYS A O 1
ATOM 865 N N . PRO A 1 105 ? -6.561 3.481 2.265 1.00 91.50 105 PRO A N 1
ATOM 866 C CA . PRO A 1 105 ? -6.995 4.881 2.233 1.00 91.50 105 PRO A CA 1
ATOM 867 C C . PRO A 1 105 ? -6.871 5.533 0.842 1.00 91.50 105 PRO A C 1
ATOM 869 O O . PRO A 1 105 ? -7.261 6.680 0.665 1.00 91.50 105 PRO A O 1
ATOM 872 N N . PHE A 1 106 ? -6.295 4.838 -0.145 1.00 90.00 106 PHE A N 1
ATOM 873 C CA . PHE A 1 106 ? -6.232 5.267 -1.549 1.00 90.00 106 PHE A CA 1
ATOM 874 C C . PHE A 1 106 ? -7.346 4.663 -2.423 1.00 90.00 106 PHE A C 1
ATOM 876 O O . PHE A 1 106 ? -7.362 4.906 -3.628 1.00 90.00 106 PHE A O 1
ATOM 883 N N . VAL A 1 107 ? -8.228 3.840 -1.851 1.00 91.06 107 VAL A N 1
ATOM 884 C CA . VAL A 1 107 ? -9.390 3.269 -2.540 1.00 91.06 107 VAL A CA 1
ATOM 885 C C . VAL A 1 107 ? -10.614 4.075 -2.119 1.00 91.06 107 VAL A C 1
ATOM 887 O O . VAL A 1 107 ? -11.121 3.896 -1.016 1.00 91.06 107 VAL A O 1
ATOM 890 N N . ASP A 1 108 ? -11.071 4.962 -2.999 1.00 88.62 108 ASP A N 1
ATOM 891 C CA . ASP A 1 108 ? -12.187 5.879 -2.766 1.00 88.62 108 ASP A CA 1
ATOM 892 C C . ASP A 1 108 ? -13.236 5.817 -3.898 1.00 88.62 108 ASP A C 1
ATOM 894 O O . ASP A 1 108 ? -13.086 5.108 -4.907 1.00 88.62 108 ASP A O 1
ATOM 898 N N . GLY A 1 109 ? -14.363 6.502 -3.680 1.00 89.06 109 GLY A N 1
ATOM 899 C CA . GLY A 1 109 ? -15.452 6.657 -4.647 1.00 89.06 109 GLY A CA 1
ATOM 900 C C . GLY A 1 109 ? -15.932 5.337 -5.261 1.00 89.06 109 GLY A C 1
ATOM 901 O O . GLY A 1 109 ? -16.228 4.363 -4.569 1.00 89.06 109 GLY A O 1
ATOM 902 N N . ARG A 1 110 ? -15.980 5.278 -6.599 1.00 90.25 110 ARG A N 1
ATOM 903 C CA . ARG A 1 110 ? -16.446 4.088 -7.338 1.00 90.25 110 ARG A CA 1
ATOM 904 C C . ARG A 1 110 ? -15.609 2.835 -7.061 1.00 90.25 110 ARG A C 1
ATOM 906 O O . ARG A 1 110 ? -16.149 1.731 -7.097 1.00 90.25 110 ARG A O 1
ATOM 913 N N . LYS A 1 111 ? -14.307 2.979 -6.781 1.00 90.56 111 LYS A N 1
ATOM 914 C CA . LYS A 1 111 ? -13.438 1.831 -6.472 1.00 90.56 111 LYS A CA 1
ATOM 915 C C . LYS A 1 111 ? -13.789 1.240 -5.113 1.00 90.56 111 LYS A C 1
ATOM 917 O O . LYS A 1 111 ? -13.877 0.024 -4.999 1.00 90.56 111 LYS A O 1
ATOM 922 N N . LEU A 1 112 ? -14.062 2.089 -4.123 1.00 92.81 112 LEU A N 1
ATOM 923 C CA . LEU A 1 112 ? -14.511 1.644 -2.805 1.00 92.81 112 LEU A CA 1
ATOM 924 C C . LEU A 1 112 ? -15.798 0.819 -2.897 1.00 92.81 112 LEU A C 1
ATOM 926 O O . LEU A 1 112 ? -15.861 -0.256 -2.307 1.00 92.81 112 LEU A O 1
ATOM 930 N N . MET A 1 113 ? -16.780 1.266 -3.684 1.00 93.19 113 MET A N 1
ATOM 931 C CA . MET A 1 113 ? -18.033 0.522 -3.874 1.00 93.19 113 MET A CA 1
ATOM 932 C C . MET A 1 113 ? -17.791 -0.865 -4.480 1.00 93.19 113 MET A C 1
ATOM 934 O O . MET A 1 113 ? -18.282 -1.860 -3.948 1.00 93.19 113 MET A O 1
ATOM 938 N N . LYS A 1 114 ? -16.963 -0.953 -5.533 1.00 92.69 114 LYS A N 1
ATOM 939 C CA . LYS A 1 114 ? -16.561 -2.240 -6.130 1.00 92.69 114 LYS A CA 1
ATOM 940 C C . LYS A 1 114 ? -15.857 -3.146 -5.117 1.00 92.69 114 LYS A C 1
ATOM 942 O O . LYS A 1 114 ? -16.172 -4.328 -5.025 1.00 92.69 114 LYS A O 1
ATOM 947 N N . HIS A 1 115 ? -14.934 -2.596 -4.330 1.00 95.25 115 HIS A N 1
ATOM 948 C CA . HIS A 1 115 ? -14.197 -3.354 -3.323 1.00 95.25 115 HIS A CA 1
ATOM 949 C C . HIS A 1 115 ? -15.105 -3.865 -2.192 1.00 95.25 115 HIS A C 1
ATOM 951 O O . HIS A 1 115 ? -14.999 -5.033 -1.818 1.00 95.25 115 HIS A O 1
ATOM 957 N N . LYS A 1 116 ? -16.011 -3.029 -1.663 1.00 95.44 116 LYS A N 1
ATOM 958 C CA . LYS A 1 116 ? -16.973 -3.426 -0.620 1.00 95.44 116 LYS A CA 1
ATOM 959 C C . LYS A 1 116 ? -17.903 -4.537 -1.103 1.00 95.44 116 LYS A C 1
ATOM 961 O O . LYS A 1 116 ? -18.118 -5.497 -0.370 1.00 95.44 116 LYS A O 1
ATOM 966 N N . ALA A 1 117 ? -18.391 -4.436 -2.340 1.00 95.44 117 ALA A N 1
ATOM 967 C CA . ALA A 1 117 ? -19.223 -5.469 -2.950 1.00 95.44 117 ALA A CA 1
ATOM 968 C C . ALA A 1 117 ? -18.456 -6.788 -3.158 1.00 95.44 117 ALA A C 1
ATOM 970 O O . ALA A 1 117 ? -18.990 -7.860 -2.885 1.00 95.44 117 ALA A O 1
ATOM 971 N N . ARG A 1 118 ? -17.190 -6.723 -3.599 1.00 95.56 118 ARG A N 1
ATOM 972 C CA . ARG A 1 118 ? -16.366 -7.913 -3.868 1.00 95.56 118 ARG A CA 1
ATOM 973 C C . ARG A 1 118 ? -15.875 -8.608 -2.596 1.00 95.56 118 ARG A C 1
ATOM 975 O O . ARG A 1 118 ? -15.824 -9.836 -2.558 1.00 95.56 118 ARG A O 1
ATOM 982 N N . TRP A 1 119 ? -15.519 -7.848 -1.557 1.00 97.38 119 TRP A N 1
ATOM 983 C CA . TRP A 1 119 ? -14.903 -8.366 -0.327 1.00 97.38 119 TRP A CA 1
ATOM 984 C C . TRP A 1 119 ? -15.628 -7.939 0.964 1.00 97.38 119 TRP A C 1
ATOM 986 O O . TRP A 1 119 ? -14.987 -7.428 1.891 1.00 97.38 119 TRP A O 1
ATOM 996 N N . PRO A 1 120 ? -16.941 -8.198 1.103 1.00 97.88 120 PRO A N 1
ATOM 997 C CA . PRO A 1 120 ? -17.741 -7.677 2.215 1.00 97.88 120 PRO A CA 1
ATOM 998 C C . PRO A 1 120 ? -17.238 -8.145 3.585 1.00 97.88 120 PRO A C 1
ATOM 1000 O O . PRO A 1 120 ? -17.184 -7.367 4.532 1.00 97.88 120 PRO A O 1
ATOM 1003 N N . LYS A 1 121 ? -16.769 -9.396 3.696 1.00 98.12 121 LYS A N 1
ATOM 1004 C CA . LYS A 1 121 ? -16.228 -9.944 4.955 1.00 98.12 121 LYS A CA 1
ATOM 1005 C C . LYS A 1 121 ? -14.939 -9.248 5.408 1.00 98.12 121 LYS A C 1
ATOM 1007 O O . LYS A 1 121 ? -14.719 -9.094 6.606 1.00 98.12 121 LYS A O 1
ATOM 1012 N N . ILE A 1 122 ? -14.094 -8.822 4.465 1.00 97.75 122 ILE A N 1
ATOM 1013 C CA . ILE A 1 122 ? -12.845 -8.108 4.774 1.00 97.75 122 ILE A CA 1
ATOM 1014 C C . ILE A 1 122 ? -13.176 -6.708 5.298 1.00 97.75 122 ILE A C 1
ATOM 1016 O O . ILE A 1 122 ? -12.599 -6.281 6.296 1.00 97.75 122 ILE A O 1
ATOM 1020 N N . TYR A 1 123 ? -14.144 -6.031 4.675 1.00 97.81 123 TYR A N 1
ATOM 1021 C CA . TYR A 1 123 ? -14.640 -4.741 5.155 1.00 97.81 123 TYR A CA 1
ATOM 1022 C C . TYR A 1 123 ? -15.329 -4.858 6.515 1.00 97.81 123 TYR A C 1
ATOM 1024 O O . TYR A 1 123 ? -15.007 -4.085 7.405 1.00 97.81 123 TYR A O 1
ATOM 1032 N N . ALA A 1 124 ? -16.151 -5.884 6.745 1.00 98.06 124 ALA A N 1
ATOM 1033 C CA . ALA A 1 124 ? -16.738 -6.129 8.063 1.00 98.06 124 ALA A CA 1
ATOM 1034 C C . ALA A 1 124 ? -15.664 -6.355 9.148 1.00 98.06 124 ALA A C 1
ATOM 1036 O O . ALA A 1 124 ? -15.799 -5.893 10.279 1.00 98.06 124 ALA A O 1
ATOM 1037 N N . GLY A 1 125 ? -14.568 -7.047 8.817 1.00 97.88 125 GLY A N 1
ATOM 1038 C CA . GLY A 1 125 ? -13.418 -7.199 9.715 1.00 97.88 125 GLY A CA 1
ATOM 1039 C C . GLY A 1 125 ? -12.711 -5.873 10.008 1.00 97.88 125 GLY A C 1
ATOM 1040 O O . GLY A 1 125 ? -12.349 -5.607 11.155 1.00 97.88 125 GLY A O 1
ATOM 1041 N N . PHE A 1 126 ? -12.556 -5.026 8.989 1.00 97.69 126 PHE A N 1
ATOM 1042 C CA . PHE A 1 126 ? -12.008 -3.680 9.138 1.00 97.69 126 PHE A CA 1
ATOM 1043 C C . PHE A 1 126 ? -12.887 -2.796 10.025 1.00 97.69 126 PHE A C 1
ATOM 1045 O O . PHE A 1 126 ? -12.381 -2.198 10.968 1.00 97.69 126 PHE A O 1
ATOM 1052 N N . GLU A 1 127 ? -14.194 -2.759 9.778 1.00 97.75 127 GLU A N 1
ATOM 1053 C CA . GLU A 1 127 ? -15.152 -1.942 10.530 1.00 97.75 127 GLU A CA 1
ATOM 1054 C C . GLU A 1 127 ? -15.212 -2.370 12.000 1.00 97.75 127 GLU A C 1
ATOM 1056 O O . GLU A 1 127 ? -15.158 -1.527 12.889 1.00 97.75 127 GLU A O 1
ATOM 1061 N N . LYS A 1 128 ? -15.153 -3.678 12.286 1.00 98.19 128 LYS A N 1
ATOM 1062 C CA . LYS A 1 128 ? -15.003 -4.183 13.663 1.00 98.19 128 LYS A CA 1
ATOM 1063 C C . LYS A 1 128 ? -13.705 -3.726 14.329 1.00 98.19 128 LYS A C 1
ATOM 1065 O O . LYS A 1 128 ? -13.684 -3.473 15.530 1.00 98.19 128 LYS A O 1
ATOM 1070 N N . ALA A 1 129 ? -12.604 -3.654 13.584 1.00 97.38 129 ALA A N 1
ATOM 1071 C CA . ALA A 1 129 ? -11.340 -3.154 14.119 1.00 97.38 129 ALA A CA 1
ATOM 1072 C C . ALA A 1 129 ? -11.385 -1.637 14.370 1.00 97.38 129 ALA A C 1
ATOM 1074 O O . ALA A 1 129 ? -10.838 -1.172 15.369 1.00 97.38 129 ALA A O 1
ATOM 1075 N N . MET A 1 130 ? -12.072 -0.889 13.504 1.00 96.00 130 MET A N 1
ATOM 1076 C CA . MET A 1 130 ? -12.346 0.538 13.683 1.00 96.00 130 MET A CA 1
ATOM 1077 C C . MET A 1 130 ? -13.231 0.791 14.906 1.00 96.00 130 MET A C 1
ATOM 1079 O O . MET A 1 130 ? -12.930 1.703 15.667 1.00 96.00 130 MET A O 1
ATOM 1083 N N . GLN A 1 131 ? -14.253 -0.036 15.145 1.00 97.38 131 GLN A N 1
ATOM 1084 C CA . GLN A 1 131 ? -15.102 0.057 16.339 1.00 97.38 131 GLN A CA 1
ATOM 1085 C C . GLN A 1 131 ? -14.276 -0.132 17.613 1.00 97.38 131 GLN A C 1
ATOM 1087 O O . GLN A 1 131 ? -14.314 0.697 18.509 1.00 97.38 131 GLN A O 1
ATOM 1092 N N . LYS A 1 132 ? -13.421 -1.161 17.657 1.00 96.69 132 LYS A N 1
ATOM 1093 C CA . LYS A 1 132 ? -12.512 -1.373 18.797 1.00 96.69 132 LYS A CA 1
ATOM 1094 C C . LYS A 1 132 ? -11.581 -0.187 19.044 1.00 96.69 132 LYS A C 1
ATOM 1096 O O . LYS A 1 132 ? -11.237 0.094 20.185 1.00 96.69 132 LYS A O 1
ATOM 1101 N N . LEU A 1 133 ? -11.121 0.469 17.978 1.00 94.44 133 LEU A N 1
ATOM 1102 C CA . LEU A 1 133 ? -10.311 1.680 18.084 1.00 94.44 133 LEU A CA 1
ATOM 1103 C C . LEU A 1 133 ? -11.132 2.859 18.624 1.00 94.44 133 LEU A C 1
ATOM 1105 O O . LEU A 1 133 ? -10.636 3.594 19.472 1.00 94.44 133 LEU A O 1
ATOM 1109 N N . TRP A 1 134 ? -12.365 3.022 18.144 1.00 94.69 134 TRP A N 1
ATOM 1110 C CA . TRP A 1 134 ? -13.297 4.040 18.615 1.00 94.69 134 TRP A CA 1
ATOM 1111 C C . TRP A 1 134 ? -13.575 3.892 20.113 1.00 94.69 134 TRP A C 1
ATOM 1113 O O . TRP A 1 134 ? -13.333 4.837 20.862 1.00 94.69 134 TRP A O 1
ATOM 1123 N N . ASP A 1 135 ? -13.965 2.686 20.538 1.00 95.06 135 ASP A N 1
ATOM 1124 C CA . ASP A 1 135 ? -14.291 2.343 21.929 1.00 95.06 135 ASP A CA 1
ATOM 1125 C C . ASP A 1 135 ? -13.092 2.523 22.866 1.00 95.06 135 ASP A C 1
ATOM 1127 O O . ASP A 1 135 ? -13.252 2.879 24.030 1.00 95.06 135 ASP A O 1
ATOM 1131 N N . LYS A 1 136 ? -11.875 2.288 22.359 1.00 92.62 136 LYS A N 1
ATOM 1132 C CA . LYS A 1 136 ? -10.639 2.488 23.120 1.00 92.62 136 LYS A CA 1
ATOM 1133 C C . LYS A 1 136 ? -10.375 3.969 23.434 1.00 92.62 136 LYS A C 1
ATOM 1135 O O . LYS A 1 136 ? -9.774 4.242 24.468 1.00 92.62 136 LYS A O 1
ATOM 1140 N N . GLY A 1 137 ? -10.812 4.897 22.574 1.00 88.44 137 GLY A N 1
ATOM 1141 C CA . GLY A 1 137 ? -10.596 6.344 22.739 1.00 88.44 137 GLY A CA 1
ATOM 1142 C C . GLY A 1 137 ? -9.135 6.775 22.551 1.00 88.44 137 GLY A C 1
ATOM 1143 O O . GLY A 1 137 ? -8.230 5.961 22.694 1.00 88.44 137 GLY A O 1
ATOM 1144 N N . LYS A 1 138 ? -8.879 8.039 22.176 1.00 85.56 138 LYS A N 1
ATOM 1145 C CA . LYS A 1 138 ? -7.540 8.523 21.772 1.00 85.56 138 LYS A CA 1
ATOM 1146 C C . LYS A 1 138 ? -6.470 8.329 22.872 1.00 85.56 138 LYS A C 1
ATOM 1148 O O . LYS A 1 138 ? -6.800 8.429 24.051 1.00 85.56 138 LYS A O 1
ATOM 1153 N N . PRO A 1 139 ? -5.172 8.157 22.529 1.00 81.19 139 PRO A N 1
ATOM 1154 C CA . PRO A 1 139 ? -4.100 7.977 23.518 1.00 81.19 139 PRO A CA 1
ATOM 1155 C C . PRO A 1 139 ? -3.971 9.133 24.511 1.00 81.19 139 PRO A C 1
ATOM 1157 O O . PRO A 1 139 ? -3.620 8.925 25.664 1.00 81.19 139 PRO A O 1
ATOM 1160 N N . ASN A 1 140 ? -4.249 10.354 24.053 1.00 80.94 140 ASN A N 1
ATOM 1161 C CA . ASN A 1 140 ? -4.196 11.573 24.855 1.00 80.94 140 ASN A CA 1
ATOM 1162 C C . ASN A 1 140 ? -5.471 11.807 25.688 1.00 80.94 140 ASN A C 1
ATOM 1164 O O . ASN A 1 140 ? -5.576 12.837 26.344 1.00 80.94 140 ASN A O 1
ATOM 1168 N N . GLY A 1 141 ? -6.447 10.892 25.639 1.00 81.75 141 GLY A N 1
ATOM 1169 C CA . GLY A 1 141 ? -7.728 11.020 26.335 1.00 81.75 141 GLY A CA 1
ATOM 1170 C C . GLY A 1 141 ? -8.674 12.065 25.738 1.00 81.75 141 GLY A C 1
ATOM 1171 O O . GLY A 1 141 ? -9.780 12.239 26.246 1.00 81.75 141 GLY A O 1
ATOM 1172 N N . GLU A 1 142 ? -8.281 12.753 24.662 1.00 83.44 142 GLU A N 1
ATOM 1173 C CA . GLU A 1 142 ? -9.169 13.695 23.989 1.00 83.44 142 GLU A CA 1
ATOM 1174 C C . GLU A 1 142 ? -10.343 12.956 23.334 1.00 83.44 142 GLU A C 1
ATOM 1176 O O . GLU A 1 142 ? -10.167 11.857 22.787 1.00 83.44 142 GLU A O 1
ATOM 1181 N N . PRO A 1 143 ? -11.537 13.568 23.308 1.00 83.69 143 PRO A N 1
ATOM 1182 C CA . PRO A 1 143 ? -12.659 12.999 22.586 1.00 83.69 143 PRO A CA 1
ATOM 1183 C C . PRO A 1 143 ? -12.359 12.934 21.085 1.00 83.69 143 PRO A C 1
ATOM 1185 O O . PRO A 1 143 ? -11.563 13.706 20.529 1.00 83.69 143 PRO A O 1
ATOM 1188 N N . TRP A 1 144 ? -13.017 12.000 20.403 1.00 86.25 144 TRP A N 1
ATOM 1189 C CA . TRP A 1 144 ? -13.101 12.029 18.947 1.00 86.25 144 TRP A CA 1
ATOM 1190 C C . TRP A 1 144 ? -13.761 13.331 18.481 1.00 86.25 144 TRP A C 1
ATOM 1192 O O . TRP A 1 144 ? -14.551 13.928 19.209 1.00 86.25 144 TRP A O 1
ATOM 1202 N N . HIS A 1 145 ? -13.376 13.816 17.298 1.00 85.56 145 HIS A N 1
ATOM 1203 C CA . HIS A 1 145 ? -13.998 15.028 16.751 1.00 85.56 145 HIS A CA 1
ATOM 1204 C C . HIS A 1 145 ? -15.397 14.730 16.221 1.00 85.56 145 HIS A C 1
ATOM 1206 O O . HIS A 1 145 ? -16.257 15.602 16.210 1.00 85.56 145 HIS A O 1
ATOM 1212 N N . GLU A 1 146 ? -15.589 13.499 15.767 1.00 89.12 146 GLU A N 1
ATOM 1213 C CA . GLU A 1 146 ? -16.849 12.971 15.293 1.00 89.12 146 GLU A CA 1
ATOM 1214 C C . GLU A 1 146 ? -17.810 12.703 16.448 1.00 89.12 146 GLU A C 1
ATOM 1216 O O . GLU A 1 146 ? -17.406 12.325 17.548 1.00 89.12 146 GLU A O 1
ATOM 1221 N N . SER A 1 147 ? -19.100 12.873 16.177 1.00 89.25 147 SER A N 1
ATOM 1222 C CA . SER A 1 147 ? -20.149 12.761 17.191 1.00 89.25 147 SER A CA 1
ATOM 1223 C C . SER A 1 147 ? -20.490 11.304 17.506 1.00 89.25 147 SER A C 1
ATOM 1225 O O . SER A 1 147 ? -20.985 10.991 18.587 1.00 89.25 147 SER A O 1
ATOM 1227 N N . ASN A 1 148 ? -20.267 10.401 16.548 1.00 93.88 148 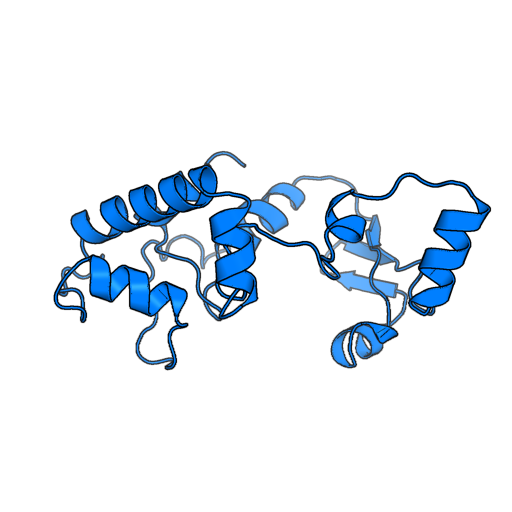ASN A N 1
ATOM 1228 C CA . ASN A 1 148 ? -20.558 8.975 16.661 1.00 93.88 148 ASN A CA 1
ATOM 1229 C C . ASN A 1 148 ? -19.642 8.134 15.752 1.00 93.88 148 ASN A C 1
ATOM 1231 O O . ASN A 1 148 ? -18.914 8.656 14.902 1.00 93.88 148 ASN A O 1
ATOM 1235 N N . PHE A 1 149 ? -19.699 6.812 15.931 1.00 95.06 149 PHE A N 1
ATOM 1236 C CA . PHE A 1 149 ? -18.866 5.868 15.187 1.00 95.06 149 PHE A CA 1
ATOM 1237 C C . PHE A 1 149 ? -19.146 5.859 13.675 1.00 95.06 149 PHE A C 1
ATOM 1239 O O . PHE A 1 149 ? -18.211 5.728 12.882 1.00 95.06 149 PHE A O 1
ATOM 1246 N N . ASP A 1 150 ? -20.401 6.024 13.257 1.00 95.19 150 ASP A N 1
ATOM 1247 C CA . ASP A 1 150 ? -20.753 6.013 11.835 1.00 95.19 150 ASP A CA 1
ATOM 1248 C C . ASP A 1 150 ? -20.147 7.218 11.110 1.00 95.19 150 ASP A C 1
ATOM 1250 O O . ASP A 1 150 ? -19.586 7.077 10.022 1.00 95.19 150 ASP A O 1
ATOM 1254 N N . GLU A 1 151 ? -20.194 8.399 11.728 1.00 92.12 151 GLU A N 1
ATOM 1255 C CA . GLU A 1 151 ? -19.536 9.608 11.227 1.00 92.12 151 GLU A CA 1
ATOM 1256 C C . GLU A 1 151 ? -18.016 9.406 11.134 1.00 92.12 151 GLU A C 1
ATOM 1258 O O . GLU A 1 151 ? -17.414 9.657 10.089 1.00 92.12 151 GLU A O 1
ATOM 1263 N N . PHE A 1 152 ? -17.403 8.854 12.181 1.00 91.62 152 PHE A N 1
ATOM 1264 C CA . PHE A 1 152 ? -15.979 8.517 12.221 1.00 91.62 152 PHE A CA 1
ATOM 1265 C C . PHE A 1 152 ? -15.542 7.575 11.096 1.00 91.62 152 PHE A C 1
ATOM 1267 O O . PHE A 1 152 ? -14.551 7.818 10.397 1.00 91.62 152 PHE A O 1
ATOM 1274 N N . LEU A 1 153 ? -16.297 6.501 10.887 1.00 93.62 153 LEU A N 1
ATOM 1275 C CA . LEU A 1 153 ? -16.008 5.517 9.856 1.00 93.62 153 LEU A CA 1
ATOM 1276 C C . LEU A 1 153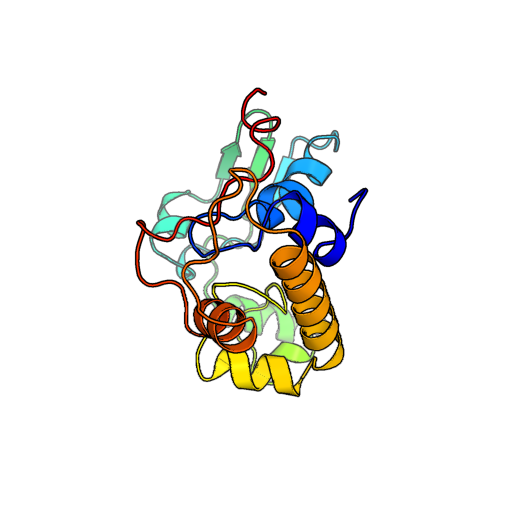 ? -16.222 6.098 8.449 1.00 93.62 153 LEU A C 1
ATOM 1278 O O . LEU A 1 153 ? -15.394 5.889 7.555 1.00 93.62 153 LEU A O 1
ATOM 1282 N N . ASN A 1 154 ? -17.299 6.860 8.248 1.00 91.50 154 ASN A N 1
ATOM 1283 C CA . ASN A 1 154 ? -17.588 7.516 6.974 1.00 91.50 154 ASN A CA 1
ATOM 1284 C C . ASN A 1 154 ? -16.537 8.573 6.621 1.00 91.50 154 ASN A C 1
ATOM 1286 O O . ASN A 1 154 ? -16.114 8.644 5.465 1.00 91.50 154 ASN A O 1
ATOM 1290 N N . ASN A 1 155 ? -16.038 9.326 7.602 1.00 89.50 155 ASN A N 1
ATOM 1291 C CA . ASN A 1 155 ? -14.940 10.272 7.405 1.00 89.50 155 ASN A CA 1
ATOM 1292 C C . ASN A 1 155 ? -13.675 9.578 6.889 1.00 89.50 155 ASN A C 1
ATOM 1294 O O . ASN A 1 155 ? -12.995 10.095 5.998 1.00 89.50 155 ASN A O 1
ATOM 1298 N N . TRP A 1 156 ? -13.375 8.375 7.387 1.00 90.88 156 TRP A N 1
ATOM 1299 C CA . TRP A 1 156 ? -12.264 7.587 6.862 1.00 90.88 156 TRP A CA 1
ATOM 1300 C C . TRP A 1 156 ? -12.499 7.155 5.407 1.00 90.88 156 TRP A C 1
ATOM 1302 O O . TRP A 1 156 ? -11.611 7.328 4.568 1.00 90.88 156 TRP A O 1
ATOM 1312 N N . TYR A 1 157 ? -13.691 6.636 5.088 1.00 91.56 157 TYR A N 1
ATOM 1313 C CA . TYR A 1 157 ? -14.034 6.175 3.736 1.00 91.56 157 TYR A CA 1
ATOM 1314 C C . TYR A 1 157 ? -14.055 7.292 2.689 1.00 91.56 157 TYR A C 1
ATOM 1316 O O . TYR A 1 157 ? -13.626 7.074 1.555 1.00 91.56 157 TYR A O 1
ATOM 1324 N N . ASN A 1 158 ? -14.517 8.484 3.066 1.00 86.50 158 ASN A N 1
ATOM 1325 C CA . ASN A 1 158 ? -14.569 9.649 2.181 1.00 86.50 158 ASN A CA 1
ATOM 1326 C C . ASN A 1 158 ? -13.199 10.320 1.997 1.00 86.50 158 ASN A C 1
ATOM 1328 O O . ASN A 1 158 ? -13.022 11.157 1.113 1.00 86.50 158 ASN A O 1
ATOM 1332 N N . GLY A 1 159 ? -12.207 9.906 2.787 1.00 77.06 159 GLY A N 1
ATOM 1333 C CA . GLY A 1 159 ? -10.871 10.466 2.776 1.00 77.06 159 GLY A CA 1
ATOM 1334 C C . GLY A 1 159 ? -10.780 11.710 3.654 1.00 77.06 159 GLY A C 1
ATOM 1335 O O . GLY A 1 159 ? -11.473 12.706 3.466 1.00 77.06 159 GLY A O 1
ATOM 1336 N N . ILE A 1 160 ? -9.846 11.674 4.598 1.00 67.62 160 ILE A N 1
ATOM 1337 C CA . ILE A 1 160 ? -9.597 12.787 5.514 1.00 67.62 160 ILE A CA 1
ATOM 1338 C C . ILE A 1 160 ? -8.934 13.935 4.735 1.00 67.62 160 ILE A C 1
ATOM 1340 O O . ILE A 1 160 ? -7.810 13.790 4.245 1.00 67.62 160 ILE A O 1
ATOM 1344 N N . SER A 1 161 ? -9.638 15.067 4.599 1.00 52.12 161 SER A N 1
ATOM 1345 C CA . SER A 1 161 ? -9.255 16.161 3.686 1.00 52.12 161 SER A CA 1
ATOM 1346 C C . SER A 1 161 ? -8.121 17.059 4.205 1.00 52.12 161 SER A C 1
ATOM 1348 O O . SER A 1 161 ? -7.480 17.756 3.419 1.00 52.12 161 SER A O 1
ATOM 1350 N N . SER A 1 162 ? -7.809 17.026 5.507 1.00 50.47 162 SER A N 1
ATOM 1351 C CA . SER A 1 162 ? -6.866 17.969 6.120 1.00 50.47 162 SER A CA 1
ATOM 1352 C C . SER A 1 162 ? -5.736 17.288 6.902 1.00 50.47 162 SER A C 1
ATOM 1354 O O . SER A 1 162 ? -5.927 16.288 7.593 1.00 50.47 162 SER A O 1
ATOM 1356 N N . LYS A 1 163 ? -4.540 17.897 6.855 1.00 47.28 163 LYS A N 1
ATOM 1357 C CA . LYS A 1 163 ? -3.392 17.555 7.719 1.00 47.28 163 LYS A CA 1
ATOM 1358 C C . LYS A 1 163 ? -3.650 17.830 9.210 1.00 47.28 163 LYS A C 1
ATOM 1360 O O . LYS A 1 163 ? -2.821 17.424 10.018 1.00 47.28 163 LYS A O 1
ATOM 1365 N N . LYS A 1 164 ? -4.727 18.541 9.572 1.00 44.38 164 LYS A N 1
ATOM 1366 C CA . LYS A 1 164 ? -5.074 18.856 10.969 1.00 44.38 164 LYS A CA 1
ATOM 1367 C C . LYS A 1 164 ? -5.779 17.686 11.667 1.00 44.38 164 LYS A C 1
ATOM 1369 O O . LYS A 1 164 ? -5.644 17.551 12.872 1.00 44.38 164 LYS A O 1
ATOM 1374 N N . ASN A 1 165 ? -6.394 16.779 10.905 1.00 48.69 165 ASN A N 1
ATOM 1375 C CA . ASN A 1 165 ? -7.013 15.551 11.411 1.00 48.69 165 ASN A CA 1
ATOM 1376 C C . ASN A 1 165 ? -6.025 14.378 11.299 1.00 48.69 165 ASN A C 1
ATOM 1378 O O . ASN A 1 165 ? -6.327 13.338 10.709 1.00 48.69 165 ASN A O 1
ATOM 1382 N N . LYS A 1 166 ? -4.785 14.562 11.775 1.00 51.91 166 LYS A N 1
ATOM 1383 C CA . LYS A 1 166 ? -3.848 13.437 11.877 1.00 51.91 166 LYS A CA 1
ATOM 1384 C C . LYS A 1 166 ? -4.478 12.413 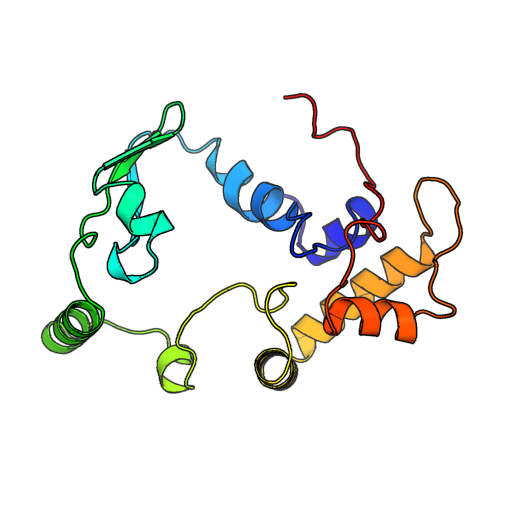12.811 1.00 51.91 166 LYS A C 1
ATOM 1386 O O . LYS A 1 166 ? -4.862 12.756 13.925 1.00 51.91 166 LYS A O 1
ATOM 1391 N N . THR A 1 167 ? -4.557 11.161 12.367 1.00 53.47 167 THR A N 1
ATOM 1392 C CA . THR A 1 167 ? -4.783 10.041 13.279 1.00 53.47 167 THR A CA 1
ATOM 1393 C C . THR A 1 167 ? -3.792 10.197 14.432 1.00 53.47 167 THR A C 1
ATOM 1395 O O . THR A 1 167 ? -2.595 10.331 14.143 1.00 53.47 167 THR A O 1
ATOM 1398 N N . PRO A 1 168 ? -4.251 10.222 15.695 1.00 55.53 168 PRO A N 1
ATOM 1399 C CA . PRO A 1 168 ? -3.348 10.221 16.837 1.00 55.53 168 PRO A CA 1
ATOM 1400 C C . PRO A 1 168 ? -2.336 9.090 16.661 1.00 55.53 168 PRO A C 1
ATOM 1402 O O . PRO A 1 168 ? -2.696 8.024 16.160 1.00 55.53 168 PRO A O 1
ATOM 1405 N N . ILE A 1 169 ? -1.070 9.326 16.986 1.00 56.38 169 ILE A N 1
ATOM 1406 C CA . ILE A 1 169 ? -0.056 8.274 16.946 1.00 56.38 169 ILE A CA 1
ATOM 1407 C C . ILE A 1 169 ? -0.206 7.496 18.252 1.00 56.38 169 ILE A C 1
ATOM 1409 O O . ILE A 1 169 ? -0.029 8.044 19.332 1.00 56.38 169 ILE A O 1
ATOM 1413 N N . TRP A 1 170 ? -0.610 6.233 18.151 1.00 60.47 170 TRP A N 1
ATOM 1414 C CA . TRP A 1 170 ? -0.906 5.377 19.307 1.00 60.47 170 TRP A CA 1
ATOM 1415 C C . TRP A 1 170 ? 0.330 4.661 19.861 1.00 60.47 170 TRP A C 1
ATOM 1417 O O . TRP A 1 170 ? 0.251 4.037 20.910 1.00 60.47 170 TRP A O 1
ATOM 1427 N N . ASP A 1 171 ? 1.459 4.770 19.159 1.00 52.47 171 ASP A N 1
ATOM 1428 C CA . ASP A 1 171 ? 2.762 4.266 19.580 1.00 52.47 171 ASP A CA 1
ATOM 1429 C C . ASP A 1 171 ? 3.859 5.179 19.014 1.00 52.47 171 ASP A C 1
ATOM 1431 O O . ASP A 1 171 ? 4.152 5.131 17.818 1.00 52.47 171 ASP A O 1
ATOM 1435 N N . GLU A 1 172 ? 4.482 5.988 19.871 1.00 47.09 172 GLU A N 1
ATOM 1436 C CA . GLU A 1 172 ? 5.712 6.745 19.564 1.00 47.09 172 GLU A CA 1
ATOM 1437 C C . GLU A 1 172 ? 6.982 5.876 19.673 1.00 47.09 172 GLU A C 1
ATOM 1439 O O . GLU A 1 172 ? 8.094 6.324 19.402 1.00 47.09 172 GLU A O 1
ATOM 1444 N N . THR A 1 173 ? 6.842 4.603 20.046 1.00 44.09 173 THR A N 1
ATOM 1445 C CA . THR A 1 173 ? 7.970 3.693 20.302 1.00 44.09 173 THR A CA 1
ATOM 1446 C C . THR A 1 173 ? 8.687 3.203 19.038 1.00 44.09 173 THR A C 1
ATOM 1448 O O . THR A 1 173 ? 9.754 2.608 19.145 1.00 44.09 173 THR A O 1
ATOM 1451 N N . ASP A 1 174 ? 8.156 3.485 17.843 1.00 42.72 174 ASP A N 1
ATOM 1452 C CA . ASP A 1 174 ? 8.712 3.014 16.565 1.00 42.72 174 ASP A CA 1
ATOM 1453 C C . ASP A 1 174 ? 9.512 4.078 15.778 1.00 42.72 174 ASP A C 1
ATOM 1455 O O . ASP A 1 174 ? 10.072 3.749 14.734 1.00 42.72 174 ASP A O 1
ATOM 1459 N N . GLU A 1 175 ? 9.595 5.337 16.238 1.00 34.06 175 GLU A N 1
ATOM 1460 C CA . GLU A 1 175 ? 10.395 6.386 15.560 1.00 34.06 175 GLU A CA 1
ATOM 1461 C C . GLU A 1 175 ? 11.882 6.395 15.958 1.00 34.06 175 GLU A C 1
ATOM 1463 O O . GLU A 1 175 ? 12.685 7.092 15.338 1.00 34.06 175 GLU A O 1
ATOM 1468 N N . LYS A 1 176 ? 12.287 5.592 16.949 1.00 29.22 176 LYS A N 1
ATOM 1469 C CA . LYS A 1 176 ? 13.692 5.439 17.352 1.00 29.22 176 LYS A CA 1
ATOM 1470 C C . LYS A 1 176 ? 14.218 4.060 16.955 1.00 29.22 176 LYS A C 1
ATOM 1472 O O . LYS A 1 176 ? 14.264 3.176 17.803 1.00 29.22 176 LYS A O 1
ATOM 1477 N N . ASN A 1 177 ? 14.553 3.881 15.672 1.00 29.38 177 ASN A N 1
ATOM 1478 C CA . ASN A 1 177 ? 15.612 2.982 15.164 1.00 29.38 177 ASN A CA 1
ATOM 1479 C C . ASN A 1 177 ? 15.745 3.055 13.635 1.00 29.38 177 ASN A C 1
ATOM 1481 O O . ASN A 1 177 ? 14.818 2.603 12.918 1.00 29.38 177 ASN A O 1
#

InterPro domains:
  IPR002500 Phosphoadenosine phosphosulphate reductase domain [PF01507] (10-105)
  IPR014729 Rossmann-like alpha/beta/alpha sandwich fold [G3DSA:3.40.50.620] (1-121)
  IPR050128 Sulfate adenylyltransferase subunit 2 [PTHR43196] (5-129)

Organism: NCBI:txid1070528

Sequence (177 aa):
PKESFFALIPKKGYPTKWTRWCCDKLKKEPTKDIPLVHRMMGIRAEESARRAAR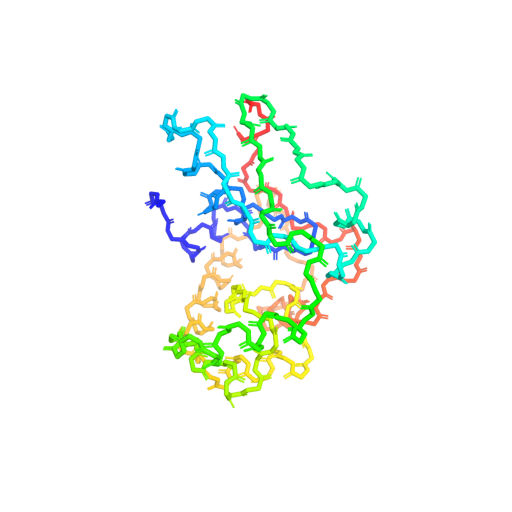GRMDKLGKWAIYKPIFNWIEWEIWDHIDSHNLPTCSLYDEGFSRLGCVVCPFVDGRKLMKHKARWPKIYAGFEKAMQKLWDKGKPNGEPWHESNFDEFLNNWYNGISSKKNKTPIWDETDEKN

Foldseek 3Di:
DVDDPLRCCLQFNDAAPPRPVCCCVVPPVVCPPPPDQEEEDQQECVVDVVSVVQDQWHDDPSHTYGHPCHDPDPVNVVVVCVVVVPDDDCVVVVVDPDDDDLDDLPQADPSVVVSCVVCVVVVVSNLVSLVSNQVSAAPVNDHDPDPDSVRVVVCSRHHPPDPVPPGHGSDPPPPPD

Secondary structure (DSSP, 8-state):
--S-HHHHHHHH----SS--HHHIIIIIGGGSS----EEE----GGG-HHHHTT-SEEEETTEEEE-TTTT--HHHHHHHHHHTT----TTTTTT-SS---SS-TT--HHHHHHHHHH-HHHHHHHHHHHHHHHHH--TT-PPPSSSSHHHHHHHHHH----TTSPPP-S-GGGS--